Protein AF-A1XH91-F1 (afdb_monomer_lite)

InterPro domains:
  IPR001471 AP2/ERF domain [SM00380] (32-66)
  IPR016177 DNA-binding domain superfamily [SSF54171] (31-65)
  IPR036955 AP2/ERF domain superfamily [G3DSA:3.30.730.10] (31-66)

Foldseek 3Di:
DVVVVVLVPDDPVVNVVVCCLCDPVCDDPDANHHQWDQDPVRWIWHWAQDPPPDGTDTPDTHRDSD

Organism: Triticum timopheevii (NCBI:txid4570)

pLDDT: mean 84.71, std 8.85, range [58.66, 96.69]

Structure (mmCIF, N/CA/C/O backbone):
data_AF-A1XH91-F1
#
_entry.id   AF-A1XH91-F1
#
loop_
_atom_site.group_PDB
_atom_site.id
_atom_site.type_symbol
_atom_site.label_atom_id
_atom_site.label_alt_id
_atom_site.label_comp_id
_atom_site.label_asym_id
_atom_site.label_entity_id
_atom_site.label_seq_id
_atom_site.pdbx_PDB_ins_code
_atom_site.Cartn_x
_atom_site.Cartn_y
_atom_site.Cartn_z
_atom_site.occupancy
_atom_site.B_iso_or_equiv
_atom_site.auth_seq_id
_atom_site.auth_comp_id
_atom_site.auth_asym_id
_atom_site.auth_atom_id
_atom_site.pdbx_PDB_model_num
ATOM 1 N N . GLU A 1 1 ? -8.007 21.774 14.840 1.00 58.66 1 GLU A N 1
ATOM 2 C CA . GLU A 1 1 ? -9.350 21.998 15.434 1.00 58.66 1 GLU A CA 1
ATOM 3 C C . GLU A 1 1 ? -10.439 21.239 14.668 1.00 58.66 1 GLU A C 1
ATOM 5 O O . GLU A 1 1 ? -11.267 20.590 15.296 1.00 58.66 1 GLU A O 1
ATOM 10 N N . GLU A 1 2 ? -10.391 21.221 13.329 1.00 71.31 2 GLU A N 1
ATOM 11 C CA . GLU A 1 2 ? -11.237 20.353 12.485 1.00 71.31 2 GLU A CA 1
ATOM 12 C C . GLU A 1 2 ? -11.072 18.854 12.763 1.00 71.31 2 GLU A C 1
ATOM 14 O O . GLU A 1 2 ? -12.078 18.151 12.867 1.00 71.31 2 GLU A O 1
ATOM 19 N N . ASP A 1 3 ? -9.841 18.380 12.986 1.00 67.25 3 ASP A N 1
ATOM 20 C CA . ASP A 1 3 ? -9.580 16.965 13.292 1.00 67.25 3 ASP A CA 1
ATOM 21 C C . ASP A 1 3 ? -10.349 16.496 14.537 1.00 67.25 3 ASP A C 1
ATOM 23 O O . ASP A 1 3 ? -10.985 15.446 14.531 1.00 67.25 3 ASP A O 1
ATOM 27 N N . LEU A 1 4 ? -10.384 17.324 15.588 1.00 68.69 4 LEU A N 1
ATOM 28 C CA . LEU A 1 4 ? -11.105 17.033 16.833 1.00 68.69 4 LEU A CA 1
ATOM 29 C C . LEU A 1 4 ? -12.628 17.002 16.630 1.00 68.69 4 LEU A C 1
ATOM 31 O O . LEU A 1 4 ? -13.326 16.237 17.298 1.00 68.69 4 LEU A O 1
ATOM 35 N N . LYS A 1 5 ? -13.152 17.803 15.693 1.00 73.19 5 LYS A N 1
ATOM 36 C CA . LYS A 1 5 ? -14.569 17.780 15.301 1.00 73.19 5 LYS A CA 1
ATOM 37 C C . LYS A 1 5 ? -14.920 16.507 14.533 1.00 73.19 5 LYS A C 1
ATOM 39 O O . LYS A 1 5 ? -15.961 15.918 14.811 1.00 73.19 5 LYS A O 1
ATOM 44 N N . GLN A 1 6 ? -14.060 16.060 13.616 1.00 69.88 6 GLN A N 1
ATOM 45 C CA . GLN A 1 6 ? -14.253 14.800 12.890 1.00 69.88 6 GLN A CA 1
ATOM 46 C C . GLN A 1 6 ? -14.142 13.579 13.812 1.00 69.88 6 GLN A C 1
ATOM 48 O O . GLN A 1 6 ? -14.966 12.671 13.716 1.00 69.88 6 GLN A O 1
ATOM 53 N N . MET A 1 7 ? -13.203 13.590 14.763 1.00 68.94 7 MET A N 1
ATOM 54 C CA . MET A 1 7 ? -13.010 12.508 15.739 1.00 68.94 7 MET A CA 1
ATOM 55 C C . MET A 1 7 ? -14.239 12.259 16.621 1.00 68.94 7 MET A C 1
ATOM 57 O O . MET A 1 7 ? -14.454 11.132 17.061 1.00 68.94 7 MET A O 1
ATOM 61 N N . ARG A 1 8 ? -15.067 13.284 16.866 1.00 72.19 8 ARG A N 1
ATOM 62 C CA . ARG A 1 8 ? -16.281 13.169 17.691 1.00 72.19 8 ARG A CA 1
ATOM 63 C C . ARG A 1 8 ? -17.401 12.367 17.014 1.00 72.19 8 ARG A C 1
ATOM 65 O O . ARG A 1 8 ? -18.313 11.920 17.702 1.00 72.19 8 ARG A O 1
ATOM 72 N N . ASN A 1 9 ? -17.322 12.178 15.696 1.00 83.31 9 ASN A N 1
ATOM 73 C CA . ASN A 1 9 ? -18.324 11.459 14.908 1.00 83.31 9 ASN A CA 1
ATOM 74 C C . ASN A 1 9 ? -17.981 9.977 14.687 1.00 83.31 9 ASN A C 1
ATOM 76 O O . ASN A 1 9 ? -18.758 9.276 14.044 1.00 83.31 9 ASN A O 1
ATOM 80 N N . TRP A 1 10 ? -16.838 9.494 15.180 1.00 81.75 10 TRP A N 1
ATOM 81 C CA . TRP A 1 10 ? -16.413 8.106 14.996 1.00 81.75 10 TRP A CA 1
ATOM 82 C C . TRP A 1 10 ? -16.700 7.249 16.221 1.00 81.75 10 TRP A C 1
ATOM 84 O O . TRP A 1 10 ? -16.607 7.698 17.366 1.00 81.75 10 TRP A O 1
ATOM 94 N N . THR A 1 11 ? -16.984 5.974 15.978 1.00 89.00 11 THR A N 1
ATOM 95 C CA . THR A 1 11 ? -16.939 4.956 17.029 1.00 89.00 11 THR A CA 1
ATOM 96 C C . THR A 1 11 ? -15.504 4.774 17.529 1.00 89.00 11 THR A C 1
ATOM 98 O O . THR A 1 11 ? -14.523 5.110 16.852 1.00 89.00 11 THR A O 1
ATOM 101 N N . LYS A 1 12 ? -15.355 4.219 18.736 1.00 86.94 12 LYS A N 1
ATOM 102 C CA . LYS A 1 12 ? -14.037 3.959 19.333 1.00 86.94 12 LYS A CA 1
ATOM 103 C C . LYS A 1 12 ? -13.181 3.078 18.417 1.00 86.94 12 LYS A C 1
ATOM 105 O O . LYS A 1 12 ? -11.976 3.297 18.288 1.00 86.94 12 LYS A O 1
ATOM 110 N N . GLU A 1 13 ? -13.802 2.103 17.769 1.00 88.62 13 GLU A N 1
ATOM 111 C CA . GLU A 1 13 ? -13.176 1.147 16.862 1.00 88.62 13 GLU A CA 1
ATOM 112 C C . GLU A 1 13 ? -12.666 1.841 15.595 1.00 88.62 13 GLU A C 1
ATOM 114 O O . GLU A 1 13 ? -11.500 1.677 15.223 1.00 88.62 13 GLU A O 1
ATOM 119 N N . GLU A 1 14 ? -13.500 2.667 14.962 1.00 86.31 14 GLU A N 1
ATOM 120 C CA . GLU A 1 14 ? -13.130 3.450 13.778 1.00 86.31 14 GLU A CA 1
ATOM 121 C C . GLU A 1 14 ? -11.979 4.408 14.073 1.00 86.31 14 GLU A C 1
ATOM 123 O O . GLU A 1 14 ? -11.012 4.465 13.309 1.00 86.31 14 GLU A O 1
ATOM 128 N N . PHE A 1 15 ? -12.023 5.091 15.218 1.00 87.19 15 PHE A N 1
ATOM 129 C CA . PHE A 1 15 ? -10.956 5.993 15.636 1.00 87.19 15 PHE A CA 1
ATOM 130 C C . PHE A 1 15 ? -9.612 5.263 15.783 1.00 87.19 15 PHE A C 1
ATOM 132 O O . PHE A 1 15 ? -8.591 5.698 15.241 1.00 87.19 15 PHE A O 1
ATOM 139 N N . VAL A 1 16 ? -9.609 4.099 16.441 1.00 89.12 16 VAL A N 1
ATOM 140 C CA . VAL A 1 16 ? -8.406 3.260 16.568 1.00 89.12 16 VAL A CA 1
ATOM 141 C C . VAL A 1 16 ? -7.915 2.780 15.199 1.00 89.12 16 VAL A C 1
ATOM 143 O O . VAL A 1 16 ? -6.705 2.756 14.951 1.00 89.12 16 VAL A O 1
ATOM 146 N N . HIS A 1 17 ? -8.815 2.404 14.288 1.00 87.62 17 HIS A N 1
ATOM 147 C CA . HIS A 1 17 ? -8.440 1.990 12.936 1.00 87.62 17 HIS A CA 1
ATOM 148 C C . HIS A 1 17 ? -7.802 3.120 12.127 1.00 87.62 17 HIS A C 1
ATOM 150 O O . HIS A 1 17 ? -6.813 2.873 11.432 1.00 87.62 17 HIS A O 1
ATOM 156 N N . ILE A 1 18 ? -8.323 4.340 12.230 1.00 86.12 18 ILE A N 1
ATOM 157 C CA . ILE A 1 18 ? -7.790 5.514 11.532 1.00 86.12 18 ILE A CA 1
ATOM 158 C C . ILE A 1 18 ? -6.404 5.863 12.062 1.00 86.12 18 ILE A C 1
ATOM 160 O O . ILE A 1 18 ? -5.468 5.946 11.268 1.00 86.12 18 ILE A O 1
ATOM 164 N N . LEU A 1 19 ? -6.237 5.940 13.386 1.00 86.94 19 LEU A N 1
ATOM 165 C CA . LEU A 1 19 ? -4.927 6.171 14.001 1.00 86.94 19 LEU A CA 1
ATOM 166 C C . LEU A 1 19 ? -3.897 5.135 13.542 1.00 86.94 19 LEU A C 1
ATOM 168 O O . LEU A 1 19 ? -2.785 5.484 13.150 1.00 86.94 19 LEU A O 1
ATOM 172 N N . ARG A 1 20 ? -4.275 3.851 13.522 1.00 86.44 20 ARG A N 1
ATOM 173 C CA . ARG A 1 20 ? -3.400 2.781 13.023 1.00 86.44 20 ARG A CA 1
ATOM 174 C C . ARG A 1 20 ? -3.019 2.983 11.559 1.00 86.44 20 ARG A C 1
ATOM 176 O O . ARG A 1 20 ? -1.858 2.767 11.235 1.00 86.44 20 ARG A O 1
ATOM 183 N N . ARG A 1 21 ? -3.953 3.389 10.692 1.00 84.44 21 ARG A N 1
ATOM 184 C CA . ARG A 1 21 ? -3.706 3.633 9.255 1.00 84.44 21 ARG A CA 1
ATOM 185 C C . ARG A 1 21 ? -2.876 4.889 8.983 1.00 84.44 21 ARG A C 1
ATOM 187 O O . ARG A 1 21 ? -2.130 4.907 8.013 1.00 84.44 21 ARG A O 1
ATOM 194 N N . GLN A 1 22 ? -3.002 5.916 9.818 1.00 83.69 22 GLN A N 1
ATOM 195 C CA . GLN A 1 22 ? -2.244 7.165 9.695 1.00 83.69 22 GLN A CA 1
ATOM 196 C C . GLN A 1 22 ? -0.857 7.090 10.342 1.00 83.69 22 GLN A C 1
ATOM 198 O O . GLN A 1 22 ? 0.020 7.882 10.006 1.00 83.69 22 GLN A O 1
ATOM 203 N N . SER A 1 23 ? -0.647 6.150 11.266 1.00 83.00 23 SER A N 1
ATOM 204 C CA . SER A 1 23 ? 0.643 5.968 11.929 1.00 83.00 23 SER A CA 1
ATOM 205 C C . SER A 1 23 ? 1.778 5.670 10.943 1.00 83.00 23 SER A C 1
ATOM 207 O O . SER A 1 23 ? 1.601 4.982 9.936 1.00 83.00 23 SER A O 1
ATOM 209 N N . THR A 1 24 ? 2.989 6.107 11.290 1.00 76.06 24 THR A N 1
ATOM 210 C CA . THR A 1 24 ? 4.213 5.833 10.519 1.00 76.06 24 THR A CA 1
ATOM 211 C C . THR A 1 24 ? 4.535 4.341 10.405 1.00 76.06 24 THR A C 1
ATOM 213 O O . THR A 1 24 ? 5.222 3.941 9.475 1.00 76.06 24 THR A O 1
ATOM 216 N N . GLY A 1 25 ? 4.008 3.502 11.306 1.00 78.38 25 GLY A N 1
ATOM 217 C CA . GLY A 1 25 ? 4.153 2.045 11.247 1.00 78.38 25 GLY A CA 1
ATOM 218 C C . GLY A 1 25 ? 3.221 1.346 10.248 1.00 78.38 25 GLY A C 1
ATOM 219 O O . GLY A 1 25 ? 3.350 0.134 10.042 1.00 78.38 25 GLY A O 1
ATOM 220 N N . PHE A 1 26 ? 2.268 2.071 9.648 1.00 79.06 26 PHE A N 1
ATOM 221 C CA . PHE A 1 26 ? 1.369 1.531 8.626 1.00 79.06 26 PHE A CA 1
ATOM 222 C C . PHE A 1 26 ? 2.067 1.372 7.275 1.00 79.06 26 PHE A C 1
ATOM 224 O O . PHE A 1 26 ? 2.001 0.307 6.652 1.00 79.06 26 PHE A O 1
ATOM 231 N N . ALA A 1 27 ? 2.755 2.433 6.858 1.00 74.75 27 ALA A N 1
ATOM 232 C CA . ALA A 1 27 ? 3.691 2.430 5.750 1.00 74.75 27 ALA A CA 1
ATOM 233 C C . ALA A 1 27 ? 4.915 1.584 6.127 1.00 74.75 27 ALA A C 1
ATOM 235 O O . ALA A 1 27 ? 5.438 1.682 7.236 1.00 74.75 27 ALA A O 1
ATOM 236 N N . ARG A 1 28 ? 5.378 0.720 5.222 1.00 72.56 28 ARG A N 1
ATOM 237 C CA . ARG A 1 28 ? 6.613 -0.048 5.427 1.00 72.56 28 ARG A CA 1
ATOM 238 C C . ARG A 1 28 ? 7.548 0.207 4.258 1.00 72.56 28 ARG A C 1
ATOM 240 O O . ARG A 1 28 ? 7.262 -0.226 3.148 1.00 72.56 28 ARG A O 1
ATOM 247 N N . GLY A 1 29 ? 8.679 0.853 4.529 1.00 78.12 29 GLY A N 1
ATOM 248 C CA . GLY A 1 29 ? 9.713 1.109 3.529 1.00 78.12 29 GLY A CA 1
ATOM 249 C C . GLY A 1 29 ? 9.486 2.404 2.752 1.00 78.12 29 GLY A C 1
ATOM 250 O O . GLY A 1 29 ? 9.227 3.443 3.345 1.00 78.12 29 GLY A O 1
ATOM 251 N N . SER A 1 30 ? 9.642 2.339 1.431 1.00 82.00 30 SER A N 1
ATOM 252 C CA . SER A 1 30 ? 9.760 3.506 0.547 1.00 82.00 30 SER A CA 1
ATOM 253 C C . SER A 1 30 ? 8.435 4.150 0.129 1.00 82.00 30 SER A C 1
ATOM 255 O O . SER A 1 30 ? 8.468 5.104 -0.638 1.00 82.00 30 SER A O 1
ATOM 257 N N . SER A 1 31 ? 7.290 3.607 0.555 1.00 87.00 31 SER A N 1
ATOM 258 C CA . SER A 1 31 ? 5.960 4.060 0.134 1.00 87.00 31 SER A CA 1
ATOM 259 C C . SER A 1 31 ? 5.090 4.437 1.324 1.00 87.00 31 SER A C 1
ATOM 261 O O . SER A 1 31 ? 5.147 3.785 2.370 1.00 87.00 31 SER A O 1
ATOM 263 N N . LYS A 1 32 ? 4.223 5.438 1.136 1.00 85.62 32 LYS A N 1
ATOM 264 C CA . LYS A 1 32 ? 3.156 5.800 2.082 1.00 85.62 32 LYS A CA 1
ATOM 265 C C . LYS A 1 32 ? 2.086 4.706 2.191 1.00 85.62 32 LYS A C 1
ATOM 267 O O . LYS A 1 32 ? 1.400 4.610 3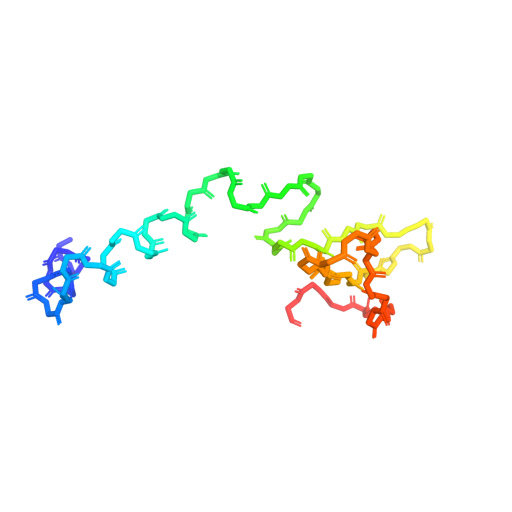.211 1.00 85.62 32 LYS A O 1
ATOM 272 N N . TYR A 1 33 ? 1.936 3.875 1.163 1.00 87.94 33 TYR A N 1
ATOM 273 C CA . TYR A 1 33 ? 0.907 2.847 1.098 1.00 87.94 33 TYR A CA 1
ATOM 274 C C . TYR A 1 33 ? 1.448 1.485 1.522 1.00 87.94 33 TYR A C 1
ATOM 276 O O . TYR A 1 33 ? 2.538 1.042 1.155 1.00 87.94 33 TYR A O 1
ATOM 284 N N . ARG A 1 34 ? 0.651 0.771 2.315 1.00 88.38 34 ARG A N 1
ATOM 285 C CA . ARG A 1 34 ? 1.016 -0.565 2.776 1.00 88.38 34 ARG A CA 1
ATOM 286 C C . ARG A 1 34 ? 1.067 -1.539 1.599 1.00 88.38 34 ARG A C 1
ATOM 288 O O . ARG A 1 34 ? 0.084 -1.704 0.889 1.00 88.38 34 ARG A O 1
ATOM 295 N N . GLY A 1 35 ? 2.178 -2.266 1.486 1.00 89.81 35 GLY A N 1
ATOM 296 C CA . GLY A 1 35 ? 2.358 -3.281 0.445 1.00 89.81 35 GLY A CA 1
ATOM 297 C C . GLY A 1 35 ? 2.801 -2.713 -0.901 1.00 89.81 35 GLY A C 1
ATOM 298 O O . GLY A 1 35 ? 2.872 -3.474 -1.861 1.00 89.81 35 GLY A O 1
ATOM 299 N N . VAL A 1 36 ? 3.119 -1.417 -0.962 1.00 92.31 36 VAL A N 1
ATOM 300 C CA . VAL A 1 36 ? 3.686 -0.770 -2.143 1.00 92.31 36 VAL A CA 1
ATOM 301 C C . VAL A 1 36 ? 5.186 -0.553 -1.933 1.00 92.31 36 VAL A C 1
ATOM 303 O O . VAL A 1 36 ? 5.622 -0.152 -0.855 1.00 92.31 36 VAL A O 1
ATOM 306 N N . THR A 1 37 ? 5.996 -0.860 -2.942 1.00 92.56 37 THR A N 1
ATOM 307 C CA . THR A 1 37 ? 7.459 -0.691 -2.896 1.00 92.56 37 THR A CA 1
ATOM 308 C C . THR A 1 37 ? 7.994 -0.202 -4.233 1.00 92.56 37 THR A C 1
ATOM 310 O O . THR A 1 37 ? 7.457 -0.570 -5.277 1.00 92.56 37 THR A O 1
ATOM 313 N N . LEU A 1 38 ? 9.077 0.579 -4.220 1.00 93.12 38 LEU A N 1
ATOM 314 C CA . LEU A 1 38 ? 9.732 1.007 -5.456 1.00 93.12 38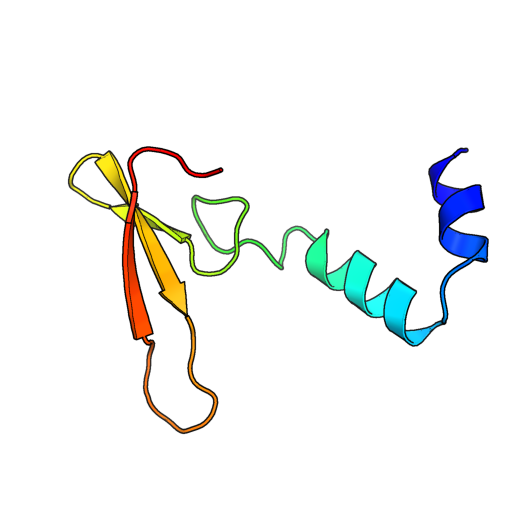 LEU A CA 1
ATOM 315 C C . LEU A 1 38 ? 10.471 -0.177 -6.096 1.00 93.12 38 LEU A C 1
ATOM 317 O O . LEU A 1 38 ? 11.400 -0.737 -5.508 1.00 93.12 38 LEU A O 1
ATOM 321 N N . HIS A 1 39 ? 10.052 -0.573 -7.296 1.00 93.69 39 HIS A N 1
ATOM 322 C CA . HIS A 1 39 ? 10.678 -1.656 -8.044 1.00 93.69 39 HIS A CA 1
ATOM 323 C C . HIS A 1 39 ? 11.960 -1.184 -8.740 1.00 93.69 39 HIS A C 1
ATOM 325 O O . HIS A 1 39 ? 12.128 -0.006 -9.052 1.00 93.69 39 HIS A O 1
ATOM 331 N N . LYS A 1 40 ? 12.851 -2.125 -9.078 1.00 92.56 40 LYS A N 1
ATOM 332 C CA . LYS A 1 40 ? 14.128 -1.833 -9.757 1.00 92.56 40 LYS A CA 1
ATOM 333 C C . LYS A 1 40 ? 13.967 -1.109 -11.098 1.00 92.56 40 LYS A C 1
ATOM 335 O O . LYS A 1 40 ? 14.878 -0.408 -11.513 1.00 92.56 40 LYS A O 1
ATOM 340 N N . CYS A 1 41 ? 12.829 -1.280 -11.773 1.00 93.62 41 CYS A N 1
ATOM 341 C CA . CYS A 1 41 ? 12.533 -0.593 -13.035 1.00 93.62 41 CYS A CA 1
ATOM 342 C C . CYS A 1 41 ? 11.963 0.827 -12.857 1.00 93.62 41 CYS A C 1
ATOM 344 O O . CYS A 1 41 ? 11.499 1.407 -13.832 1.00 93.62 41 CYS A O 1
ATOM 346 N N . GLY A 1 42 ? 11.949 1.372 -11.635 1.00 93.38 42 GLY A N 1
ATOM 347 C CA . GLY A 1 42 ? 11.439 2.718 -11.344 1.00 93.38 42 GLY A CA 1
ATOM 348 C C . GLY A 1 42 ? 9.915 2.822 -11.249 1.00 93.38 42 GLY A C 1
ATOM 349 O O . GLY A 1 42 ? 9.394 3.917 -11.082 1.00 93.38 42 GLY A O 1
ATOM 350 N N . ARG A 1 43 ? 9.199 1.696 -11.337 1.00 95.75 43 ARG A N 1
ATOM 351 C CA . ARG A 1 43 ? 7.737 1.614 -11.198 1.00 95.75 43 ARG A CA 1
ATOM 352 C C . ARG A 1 43 ? 7.345 1.159 -9.793 1.00 95.75 43 ARG A C 1
ATOM 354 O O . ARG A 1 43 ? 8.137 0.529 -9.090 1.00 95.75 43 ARG A O 1
ATOM 361 N N . TRP A 1 44 ? 6.113 1.435 -9.397 1.00 95.62 44 TRP A N 1
ATOM 362 C CA . TRP A 1 44 ? 5.560 1.068 -8.099 1.00 95.62 44 TRP A CA 1
ATOM 363 C C . TRP A 1 44 ? 4.991 -0.337 -8.126 1.00 95.62 44 TRP A C 1
ATOM 365 O O . TRP A 1 44 ? 4.062 -0.630 -8.873 1.00 95.62 44 TRP A O 1
ATOM 375 N N . GLU A 1 45 ? 5.548 -1.220 -7.308 1.00 94.81 45 GLU A N 1
ATOM 376 C CA . GLU A 1 45 ? 5.062 -2.584 -7.181 1.00 94.81 45 GLU A CA 1
ATOM 377 C C . GLU A 1 45 ? 4.052 -2.689 -6.046 1.00 94.81 45 GLU A C 1
ATOM 379 O O . GLU A 1 45 ? 4.389 -2.373 -4.905 1.00 94.81 45 GLU A O 1
ATOM 384 N N . ALA A 1 46 ? 2.849 -3.185 -6.338 1.00 94.00 46 ALA A N 1
ATOM 385 C CA . ALA A 1 46 ? 1.820 -3.409 -5.330 1.00 94.00 46 ALA A CA 1
ATOM 386 C C . ALA A 1 46 ? 1.655 -4.901 -5.005 1.00 94.00 46 ALA A C 1
ATOM 388 O O . ALA A 1 46 ? 1.515 -5.754 -5.889 1.00 94.00 46 ALA A O 1
ATOM 389 N N . ARG A 1 47 ? 1.631 -5.219 -3.708 1.00 92.44 47 ARG A N 1
ATOM 390 C CA . ARG A 1 47 ? 1.437 -6.570 -3.169 1.00 92.44 47 ARG A CA 1
ATOM 391 C C . ARG A 1 47 ? 0.407 -6.568 -2.045 1.00 92.44 47 ARG A C 1
ATOM 393 O O . ARG A 1 47 ? 0.433 -5.711 -1.164 1.00 92.44 47 ARG A O 1
ATOM 400 N N . MET A 1 48 ? -0.439 -7.592 -2.003 1.00 90.12 48 MET A N 1
ATOM 401 C CA . MET A 1 48 ? -1.411 -7.804 -0.927 1.00 90.12 48 MET A CA 1
ATOM 402 C C . MET A 1 48 ? -1.067 -9.056 -0.118 1.00 90.12 48 MET A C 1
ATOM 404 O O . MET A 1 48 ? -0.925 -10.140 -0.674 1.00 90.12 48 MET A O 1
ATOM 408 N N . GLY A 1 49 ? -0.930 -8.930 1.203 1.00 87.56 49 GLY A N 1
ATOM 409 C CA . GLY A 1 49 ? -0.709 -10.087 2.079 1.00 87.56 49 GLY A CA 1
ATOM 410 C C . GLY A 1 49 ? -1.940 -10.997 2.141 1.00 87.56 49 GLY A C 1
ATOM 411 O O . GLY A 1 49 ? -3.063 -10.500 2.148 1.00 87.56 49 GLY A O 1
ATOM 412 N N . GLN A 1 50 ? -1.738 -12.316 2.216 1.00 87.06 50 GLN A N 1
ATOM 413 C CA . GLN A 1 50 ? -2.823 -13.281 2.435 1.00 87.06 50 GLN A CA 1
ATOM 414 C C . GLN A 1 50 ? -2.820 -13.780 3.884 1.00 87.06 50 GLN A C 1
ATOM 416 O O . GLN A 1 50 ? -1.766 -13.912 4.501 1.00 87.06 50 GLN A O 1
ATOM 421 N N . LEU A 1 51 ? -4.006 -14.078 4.420 1.00 75.38 51 LEU A N 1
ATOM 422 C CA . LEU A 1 51 ? -4.196 -14.499 5.813 1.00 75.38 51 LEU A CA 1
ATOM 423 C C . LEU A 1 51 ? -3.698 -15.937 6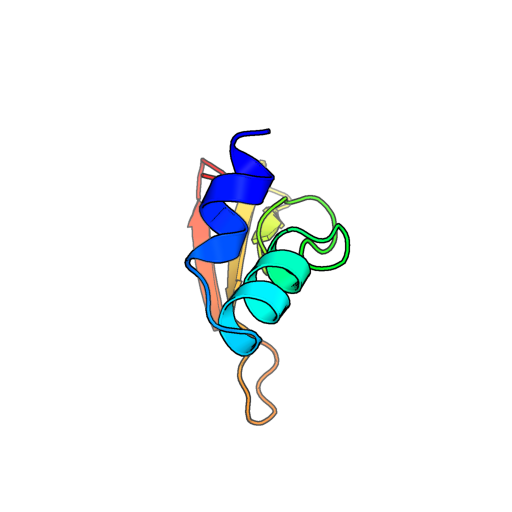.093 1.00 75.38 51 LEU A C 1
ATOM 425 O O . LEU A 1 51 ? -3.361 -16.253 7.228 1.00 75.38 51 LEU A O 1
ATOM 429 N N . LEU A 1 52 ? -3.619 -16.802 5.072 1.00 77.00 52 LE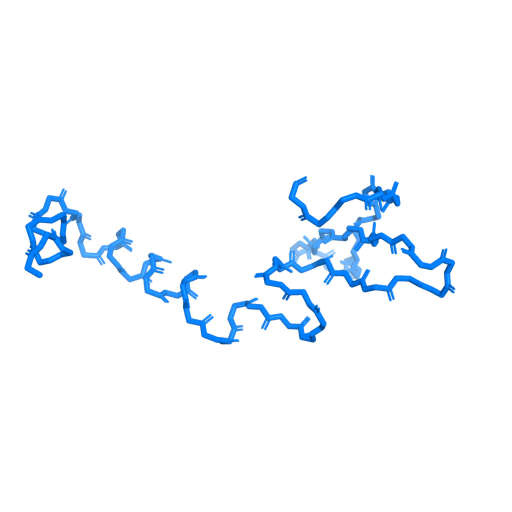U A N 1
ATOM 430 C CA . LEU A 1 52 ? -3.4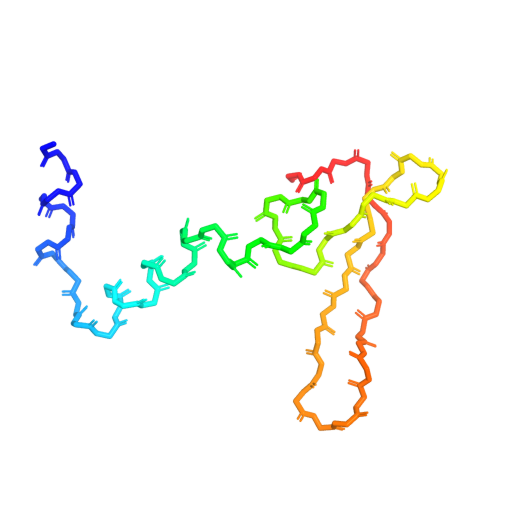21 -18.256 5.213 1.00 77.00 52 LEU A CA 1
ATOM 431 C C . LEU A 1 52 ? -2.106 -18.758 4.587 1.00 77.00 52 LEU A C 1
ATOM 433 O O . LEU A 1 52 ? -2.106 -19.518 3.622 1.00 77.00 52 LEU A O 1
ATOM 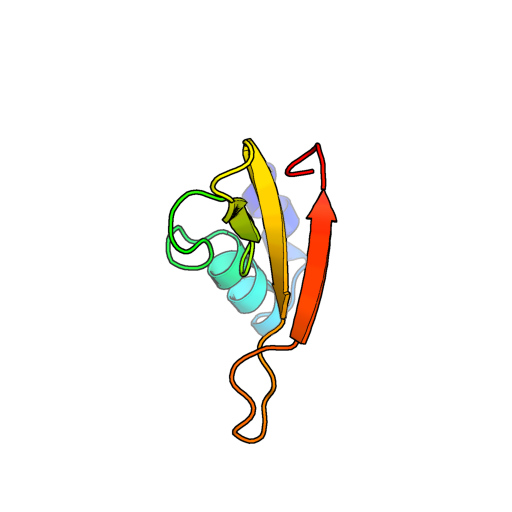437 N N . GLY A 1 53 ? -0.960 -18.314 5.108 1.00 69.00 53 GLY A N 1
ATOM 438 C CA . GLY A 1 53 ? 0.357 -18.907 4.805 1.00 69.00 53 GLY A CA 1
ATOM 439 C C . GLY A 1 53 ? 0.945 -18.617 3.415 1.00 69.00 53 GLY A C 1
ATOM 440 O O . GLY A 1 53 ? 2.127 -18.870 3.184 1.00 69.00 53 GLY A O 1
ATOM 441 N N . LYS A 1 54 ? 0.182 -18.027 2.489 1.00 74.12 54 LYS A N 1
ATOM 442 C CA . LYS A 1 54 ? 0.729 -17.482 1.239 1.00 74.12 54 LYS A CA 1
ATOM 443 C C . LYS A 1 54 ? 1.353 -16.110 1.499 1.00 74.12 54 LYS A C 1
ATOM 445 O O . LYS A 1 54 ? 0.716 -15.225 2.062 1.00 74.12 54 LYS A O 1
ATOM 450 N N . LYS A 1 55 ? 2.603 -15.932 1.061 1.00 77.50 55 LYS A N 1
ATOM 451 C CA . LYS A 1 55 ? 3.411 -14.731 1.336 1.00 77.50 55 LYS A CA 1
ATOM 452 C C . LYS A 1 55 ? 2.732 -13.431 0.871 1.00 77.50 55 LYS A C 1
ATOM 454 O O . LYS A 1 55 ? 2.662 -12.482 1.647 1.00 77.50 55 LYS A O 1
ATOM 459 N N . TYR A 1 56 ? 2.241 -13.380 -0.370 1.00 88.62 56 TYR A N 1
ATOM 460 C CA . TYR A 1 56 ? 1.569 -12.210 -0.953 1.00 88.62 56 TYR A CA 1
ATOM 461 C C . TYR A 1 56 ? 0.928 -12.545 -2.313 1.00 88.62 56 TYR A C 1
ATOM 463 O O . TYR A 1 56 ? 1.370 -13.464 -2.999 1.00 88.62 56 TYR A O 1
ATOM 471 N N . ILE A 1 57 ? -0.102 -11.791 -2.700 1.00 91.44 57 ILE A N 1
ATOM 472 C CA . ILE A 1 57 ? -0.622 -11.668 -4.070 1.00 91.44 57 ILE A CA 1
ATOM 473 C C . ILE A 1 57 ? 0.079 -10.477 -4.714 1.00 91.44 57 ILE A C 1
ATOM 475 O O . ILE A 1 57 ? 0.088 -9.388 -4.143 1.00 91.44 57 ILE A O 1
ATOM 479 N N . TYR A 1 58 ? 0.656 -10.685 -5.890 1.00 93.25 58 TYR A N 1
ATOM 480 C CA . TYR A 1 58 ? 1.184 -9.609 -6.719 1.00 93.25 58 TYR A CA 1
ATOM 481 C C . TYR A 1 58 ? 0.038 -8.950 -7.491 1.00 93.25 58 TYR A C 1
ATOM 483 O O . TYR A 1 58 ? -0.725 -9.647 -8.156 1.00 93.25 58 TYR A O 1
ATOM 491 N N . LEU A 1 59 ? -0.095 -7.629 -7.376 1.00 94.19 59 LEU A N 1
ATOM 492 C CA . LEU A 1 59 ? -1.179 -6.869 -8.005 1.00 94.19 59 LEU A CA 1
ATOM 493 C C . LEU A 1 59 ? -0.736 -6.148 -9.282 1.00 94.19 59 LEU A C 1
ATOM 495 O O . LEU A 1 59 ? -1.583 -5.818 -10.104 1.00 94.19 59 LEU A O 1
ATOM 499 N N . GLY A 1 60 ? 0.568 -5.917 -9.464 1.00 95.19 60 GLY A N 1
ATOM 500 C CA . GLY A 1 60 ? 1.103 -5.284 -10.668 1.00 95.19 60 GLY A CA 1
ATOM 501 C C . GLY A 1 60 ? 2.217 -4.274 -10.408 1.00 95.19 60 GLY A C 1
ATOM 502 O O . GLY A 1 60 ? 2.628 -4.046 -9.267 1.00 95.19 60 GLY A O 1
ATOM 503 N N . LEU A 1 61 ? 2.665 -3.669 -11.511 1.00 96.69 61 LEU A N 1
ATOM 504 C CA . LEU A 1 61 ? 3.538 -2.497 -11.544 1.00 96.69 61 LEU A CA 1
ATOM 505 C C . LEU A 1 61 ? 2.755 -1.302 -12.084 1.00 96.69 61 LEU A C 1
ATOM 507 O O . LEU A 1 61 ? 2.099 -1.414 -13.122 1.00 96.69 61 LEU A O 1
ATOM 511 N N . PHE A 1 62 ? 2.886 -0.169 -11.408 1.00 96.00 62 PHE A N 1
ATOM 512 C CA . PHE A 1 62 ? 2.163 1.067 -11.683 1.00 96.00 62 PHE A CA 1
ATOM 513 C C . PHE A 1 62 ? 3.145 2.226 -11.853 1.00 96.00 62 PHE A C 1
ATOM 515 O O . PHE A 1 62 ? 4.238 2.211 -11.289 1.00 96.00 62 PHE A O 1
ATOM 522 N N . ASP A 1 63 ? 2.775 3.231 -12.641 1.00 95.94 63 ASP A N 1
ATOM 523 C CA . ASP A 1 63 ? 3.643 4.396 -12.878 1.00 95.94 63 ASP A CA 1
ATOM 524 C C . ASP A 1 63 ? 3.534 5.430 -11.747 1.00 95.94 63 ASP A C 1
ATOM 526 O O . ASP A 1 63 ? 4.490 6.145 -11.459 1.00 95.94 63 ASP A O 1
ATOM 530 N N . SER A 1 64 ? 2.389 5.453 -11.060 1.00 92.56 64 SER A N 1
ATOM 531 C CA . SER A 1 64 ? 2.088 6.320 -9.919 1.00 92.56 64 SER A CA 1
ATOM 532 C C . SER A 1 64 ? 1.989 5.513 -8.623 1.00 92.56 64 SER A C 1
ATOM 534 O O . SER A 1 64 ? 1.593 4.347 -8.632 1.00 92.56 64 SER A O 1
ATOM 536 N N . GLU A 1 65 ? 2.350 6.153 -7.511 1.00 85.31 65 GLU A N 1
ATOM 537 C CA . GLU A 1 65 ? 2.134 5.639 -6.153 1.00 85.31 65 GLU A CA 1
ATOM 538 C C . GLU A 1 65 ? 0.687 5.873 -5.675 1.00 85.31 65 GLU A C 1
ATOM 540 O O . GLU A 1 65 ? 0.232 5.224 -4.735 1.00 85.31 65 GLU A O 1
ATOM 545 N N . VAL A 1 66 ? -0.010 6.823 -6.311 1.00 79.62 66 VAL A N 1
ATOM 546 C CA . VAL A 1 66 ? -1.389 7.263 -6.031 1.00 79.62 66 VAL A CA 1
ATOM 547 C C . VAL A 1 66 ? -2.340 6.729 -7.088 1.00 79.62 66 VAL A C 1
ATOM 549 O O . VAL A 1 66 ? -1.974 6.846 -8.283 1.00 79.62 66 VAL A O 1
#

Radius of gyration: 15.48 Å; chains: 1; bounding box: 32×41×32 Å

Sequence (66 aa):
EEDLKQMRNWTKEEFVHILRRQSTGFARGSSKYRGVTLHKCGRWEARMGQLLGKKYIYLGLFDSEV

Secondary structure (DSSP, 8-state):
-HHHHHHTTS-HHHHHHHHHHHSTTTS-SS-SSTTEEE-TTSSEEEEE--SSS---EEEEEES---